Protein AF-A0A7Z6QC45-F1 (afdb_monomer_lite)

Structure (mmCIF, N/CA/C/O backbone):
data_AF-A0A7Z6QC45-F1
#
_entry.id   AF-A0A7Z6QC45-F1
#
loop_
_atom_site.group_PDB
_atom_site.id
_atom_site.type_symbol
_atom_site.label_atom_id
_atom_site.label_alt_id
_atom_site.label_comp_id
_atom_site.label_asym_id
_atom_site.label_entity_id
_atom_site.label_seq_id
_atom_site.pdbx_PDB_ins_code
_atom_site.Cartn_x
_atom_site.Cartn_y
_atom_site.Cartn_z
_atom_site.occupancy
_atom_site.B_iso_or_equiv
_atom_site.auth_seq_id
_atom_site.auth_comp_id
_atom_site.auth_asym_id
_atom_site.auth_atom_id
_atom_site.pdbx_PDB_model_num
ATOM 1 N N . MET A 1 1 ? 20.183 -22.909 -37.593 1.00 45.53 1 MET A N 1
ATOM 2 C CA . MET A 1 1 ? 20.702 -22.331 -36.330 1.00 45.53 1 MET A CA 1
ATOM 3 C C . MET A 1 1 ? 21.749 -21.295 -36.686 1.00 45.53 1 MET A C 1
ATOM 5 O O . MET A 1 1 ? 22.924 -21.601 -36.850 1.00 45.53 1 MET A O 1
ATOM 9 N N . ASN A 1 2 ? 21.282 -20.073 -36.891 1.00 59.00 2 ASN A N 1
ATOM 10 C CA . ASN A 1 2 ? 22.046 -18.980 -37.464 1.00 59.00 2 ASN A CA 1
ATOM 11 C C . ASN A 1 2 ? 22.395 -18.127 -36.252 1.00 59.00 2 ASN A C 1
ATOM 13 O O . ASN A 1 2 ? 21.578 -17.338 -35.789 1.00 59.00 2 ASN A O 1
ATOM 17 N N . LYS A 1 3 ? 23.553 -18.404 -35.655 1.00 65.38 3 LYS A N 1
ATOM 18 C CA . LYS A 1 3 ? 24.107 -17.594 -34.565 1.00 65.38 3 LYS A CA 1
ATOM 19 C C . LYS A 1 3 ? 24.142 -16.158 -35.096 1.00 65.38 3 LYS A C 1
ATOM 21 O O . LYS A 1 3 ? 24.825 -15.960 -36.104 1.00 65.38 3 LYS A O 1
ATOM 26 N N . PRO A 1 4 ? 23.393 -15.196 -34.522 1.00 60.69 4 PRO A N 1
ATOM 27 C CA . PRO A 1 4 ? 23.520 -13.814 -34.950 1.00 60.69 4 PRO A CA 1
ATOM 28 C C . PRO A 1 4 ? 24.997 -13.463 -34.795 1.00 60.69 4 PRO A C 1
ATOM 30 O O . PRO A 1 4 ? 25.554 -13.595 -33.704 1.00 60.69 4 PRO A O 1
ATOM 33 N N . SER A 1 5 ? 25.663 -13.168 -35.915 1.00 71.38 5 SER A N 1
ATOM 34 C CA . SER A 1 5 ? 27.093 -12.878 -35.917 1.00 71.38 5 SER A CA 1
ATOM 35 C C . SER A 1 5 ? 27.334 -11.792 -34.881 1.00 71.38 5 SER A C 1
ATOM 37 O O . SER A 1 5 ? 26.666 -10.765 -34.927 1.00 71.38 5 SER A O 1
ATOM 39 N N . SER A 1 6 ? 28.256 -12.024 -33.945 1.00 76.06 6 SER A N 1
ATOM 40 C CA . SER A 1 6 ? 28.598 -11.108 -32.841 1.00 76.06 6 SER A CA 1
ATOM 41 C C . SER A 1 6 ? 28.748 -9.641 -33.298 1.00 76.06 6 SER A C 1
ATOM 43 O O . SER A 1 6 ? 28.389 -8.704 -32.593 1.00 76.06 6 SER A O 1
ATOM 45 N N . LEU A 1 7 ? 29.156 -9.453 -34.556 1.00 75.38 7 LEU A N 1
ATOM 46 C CA . LEU A 1 7 ? 29.195 -8.183 -35.280 1.00 75.38 7 LEU A CA 1
ATOM 47 C C . LEU A 1 7 ? 27.849 -7.432 -35.372 1.00 75.38 7 LEU A C 1
ATOM 49 O O . LEU A 1 7 ? 27.836 -6.221 -35.182 1.00 75.38 7 LEU A O 1
ATOM 53 N N . ILE A 1 8 ? 26.722 -8.115 -35.613 1.00 79.88 8 ILE A N 1
ATOM 54 C CA . ILE A 1 8 ? 25.379 -7.503 -35.605 1.00 79.88 8 ILE A CA 1
ATOM 55 C C . ILE A 1 8 ? 25.067 -6.942 -34.217 1.00 79.88 8 ILE A C 1
ATOM 57 O O . ILE A 1 8 ? 24.561 -5.828 -34.111 1.00 79.88 8 ILE A O 1
ATOM 61 N N . TRP A 1 9 ? 25.396 -7.685 -33.158 1.00 79.44 9 TRP A N 1
ATOM 62 C CA . TRP A 1 9 ? 25.169 -7.236 -31.786 1.00 79.44 9 TRP A CA 1
ATOM 63 C C . TRP A 1 9 ? 26.056 -6.028 -31.458 1.00 79.44 9 TRP A C 1
ATOM 65 O O . TRP A 1 9 ? 25.586 -5.046 -30.888 1.00 79.44 9 TRP A O 1
ATOM 75 N N . MET A 1 10 ? 27.317 -6.055 -31.896 1.00 78.75 10 MET A N 1
ATOM 76 C CA . MET A 1 10 ? 28.258 -4.954 -31.704 1.00 78.75 10 MET A CA 1
ATOM 77 C C . MET A 1 10 ? 27.806 -3.675 -32.425 1.00 78.75 10 MET A C 1
ATOM 79 O O . MET A 1 10 ? 27.854 -2.603 -31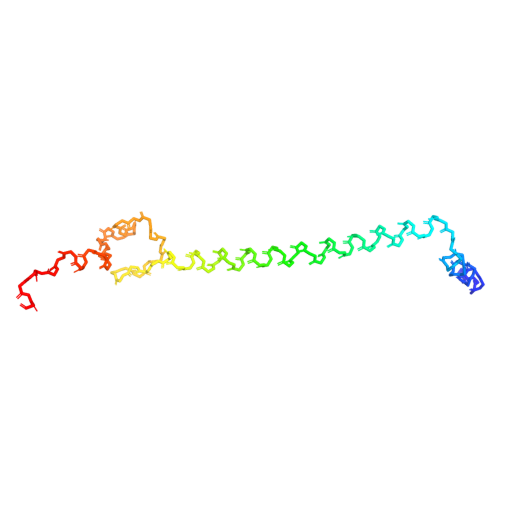.831 1.00 78.75 10 MET A O 1
ATOM 83 N N . VAL A 1 11 ? 27.304 -3.783 -33.661 1.00 78.62 11 VAL A N 1
ATOM 84 C CA . VAL A 1 11 ? 26.728 -2.651 -34.410 1.00 78.62 11 VAL A CA 1
ATOM 85 C C . VAL A 1 11 ? 25.456 -2.132 -33.742 1.00 78.62 11 VAL A 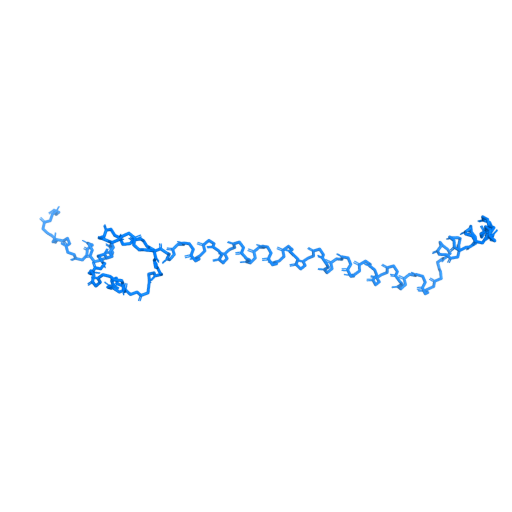C 1
ATOM 87 O O . VAL A 1 11 ? 25.283 -0.924 -33.651 1.00 78.62 11 VAL A O 1
ATOM 90 N N . PHE A 1 12 ? 24.596 -3.008 -33.220 1.00 75.19 12 PHE A N 1
ATOM 91 C CA . PHE A 1 12 ? 23.393 -2.602 -32.485 1.00 75.19 12 PHE A CA 1
ATOM 92 C C . PHE A 1 12 ? 23.721 -1.840 -31.199 1.00 75.19 12 PHE A C 1
ATOM 94 O O . PHE A 1 12 ? 23.138 -0.791 -30.942 1.00 75.19 12 PHE A O 1
ATOM 101 N N . ILE A 1 13 ? 24.678 -2.339 -30.410 1.00 75.75 13 ILE A N 1
ATOM 102 C CA . ILE A 1 13 ? 25.1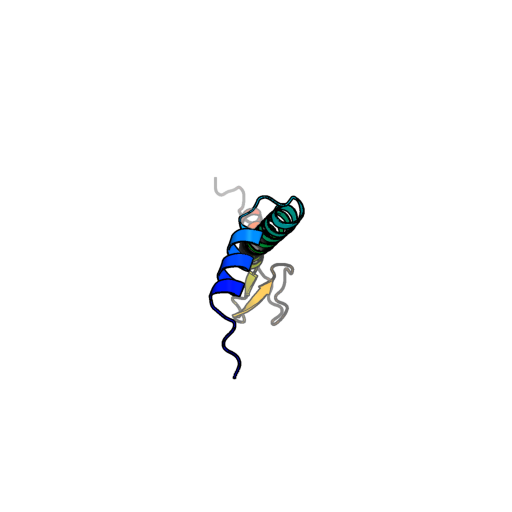66 -1.665 -29.200 1.00 75.75 13 ILE A CA 1
ATOM 103 C C . ILE A 1 13 ? 25.802 -0.323 -29.568 1.00 75.75 13 ILE A C 1
ATOM 105 O O . ILE A 1 13 ? 25.505 0.681 -28.930 1.00 75.75 13 ILE A O 1
ATOM 109 N N . LEU A 1 14 ? 26.631 -0.285 -30.616 1.00 75.06 14 LEU A N 1
ATOM 110 C CA . LEU A 1 14 ? 27.279 0.938 -31.088 1.00 75.06 14 LEU A CA 1
ATOM 111 C C . LEU A 1 14 ? 26.257 1.967 -31.592 1.00 75.06 14 LEU A C 1
ATOM 113 O O . LEU A 1 14 ? 26.427 3.150 -31.334 1.00 75.06 14 LEU A O 1
ATOM 117 N N . LEU A 1 15 ? 25.187 1.532 -32.261 1.00 69.75 15 LEU A N 1
ATOM 118 C CA . LEU A 1 15 ? 24.103 2.385 -32.761 1.00 69.75 15 LEU A CA 1
ATOM 119 C C . LEU A 1 15 ? 23.175 2.880 -31.635 1.00 69.75 15 LEU A C 1
ATOM 121 O O . LEU A 1 15 ? 22.640 3.980 -31.737 1.00 69.75 15 LEU A O 1
ATOM 125 N N . ILE A 1 16 ? 23.039 2.106 -30.550 1.00 66.38 16 ILE A N 1
ATOM 126 C CA . ILE A 1 16 ? 22.405 2.517 -29.284 1.00 66.38 16 ILE A CA 1
ATOM 127 C C . ILE A 1 16 ? 23.266 3.536 -28.518 1.00 66.38 16 ILE A C 1
ATOM 129 O O . ILE A 1 16 ? 22.724 4.442 -27.889 1.00 66.38 16 ILE A O 1
ATOM 133 N N . ILE A 1 17 ? 24.595 3.393 -28.559 1.00 64.94 17 ILE A N 1
ATOM 134 C CA . ILE A 1 17 ? 25.564 4.292 -27.908 1.00 64.94 17 ILE A CA 1
ATOM 135 C C . ILE A 1 17 ? 25.824 5.566 -28.715 1.00 64.94 17 ILE A C 1
ATOM 137 O O . ILE A 1 17 ? 26.144 6.605 -28.135 1.00 64.94 17 ILE A O 1
ATOM 141 N N . LEU A 1 18 ? 25.671 5.518 -30.040 1.00 63.88 18 LEU A N 1
ATOM 142 C CA . LEU A 1 18 ? 25.714 6.706 -30.879 1.00 63.88 18 LEU A CA 1
ATOM 143 C C . LEU A 1 18 ? 24.527 7.594 -30.479 1.00 63.88 18 LEU A C 1
ATOM 145 O O . LEU A 1 18 ? 23.397 7.100 -30.475 1.00 63.88 18 LEU A O 1
ATOM 149 N N . PRO A 1 19 ? 24.742 8.881 -30.138 1.00 59.00 19 PRO A N 1
ATOM 150 C CA . PRO A 1 19 ? 23.711 9.757 -29.596 1.00 59.00 19 PRO A CA 1
ATOM 151 C C . PRO A 1 19 ? 22.778 10.198 -30.725 1.00 59.00 19 PRO A C 1
ATOM 153 O O . PRO A 1 19 ? 22.743 11.354 -31.139 1.00 59.00 19 PRO A O 1
ATOM 156 N N . THR A 1 20 ? 22.033 9.244 -31.266 1.00 69.25 20 THR A N 1
ATOM 157 C CA . THR A 1 20 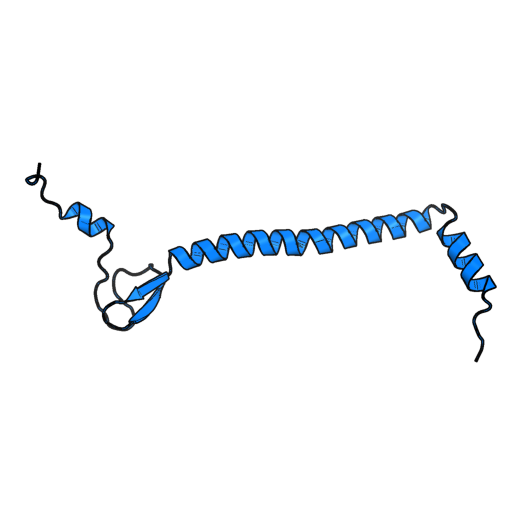? 20.926 9.502 -32.161 1.00 69.25 20 THR A CA 1
ATOM 158 C C . THR A 1 20 ? 19.786 10.059 -31.305 1.00 69.25 20 THR A C 1
ATOM 160 O O . THR A 1 20 ? 19.499 9.532 -30.224 1.00 69.25 20 THR A O 1
ATOM 163 N N . PRO A 1 21 ? 19.119 11.139 -31.737 1.00 62.97 21 PRO A N 1
ATOM 164 C CA . PRO A 1 21 ? 18.059 11.779 -30.956 1.00 62.97 21 PRO A CA 1
ATOM 165 C C . PRO A 1 21 ? 16.921 10.804 -30.606 1.00 62.97 21 PRO A C 1
ATOM 167 O O . PRO A 1 21 ? 16.318 10.921 -29.545 1.00 62.97 21 PRO A O 1
ATOM 170 N N . ALA A 1 22 ? 16.690 9.787 -31.443 1.00 62.31 22 ALA A N 1
ATOM 171 C CA . ALA A 1 22 ? 15.721 8.724 -31.188 1.00 62.31 22 ALA A CA 1
ATOM 172 C C . ALA A 1 22 ? 16.123 7.786 -30.030 1.00 62.31 22 ALA A C 1
ATOM 174 O O . ALA A 1 22 ? 15.266 7.403 -29.235 1.00 62.31 22 ALA A O 1
ATOM 175 N N . GLY A 1 23 ? 17.411 7.449 -29.880 1.00 66.12 23 GLY A N 1
ATOM 176 C CA . GLY A 1 23 ? 17.893 6.602 -28.781 1.00 66.12 23 GLY A CA 1
ATOM 177 C C . GLY A 1 23 ? 17.718 7.265 -27.413 1.00 66.12 23 GLY A C 1
ATOM 178 O O . GLY A 1 23 ? 17.294 6.626 -26.451 1.00 66.12 23 GLY A O 1
ATOM 179 N N . LYS A 1 24 ? 17.943 8.582 -27.345 1.00 74.12 24 LYS A N 1
ATOM 180 C CA . LYS A 1 24 ? 17.755 9.368 -26.119 1.00 74.12 24 LYS A CA 1
ATOM 181 C C . LYS A 1 24 ? 16.290 9.434 -25.679 1.00 74.12 24 LYS A C 1
ATOM 183 O O . LYS A 1 24 ? 16.032 9.358 -24.485 1.00 74.12 24 LYS A O 1
ATOM 188 N N . PHE A 1 25 ? 15.346 9.480 -26.621 1.00 75.50 25 PHE A N 1
ATOM 189 C CA . PHE A 1 25 ? 13.909 9.418 -26.323 1.00 75.50 25 PHE A CA 1
ATOM 190 C C . PHE A 1 25 ? 13.493 8.108 -25.643 1.00 75.50 25 PHE A C 1
ATOM 192 O O . PHE A 1 25 ? 12.700 8.123 -24.706 1.00 75.50 25 PHE A O 1
ATOM 199 N N . ILE A 1 26 ? 14.039 6.975 -26.090 1.00 76.50 26 ILE A N 1
ATOM 200 C CA . ILE A 1 26 ? 13.725 5.659 -25.514 1.00 76.50 26 ILE A CA 1
ATOM 201 C C . ILE A 1 26 ? 14.276 5.560 -24.088 1.00 76.50 26 ILE A C 1
ATOM 203 O O . ILE A 1 26 ? 13.599 5.046 -23.200 1.00 76.50 26 ILE A O 1
ATOM 207 N N . ILE A 1 27 ? 15.482 6.088 -23.858 1.00 76.56 27 ILE A N 1
ATOM 208 C CA . ILE A 1 27 ? 16.119 6.115 -22.535 1.00 76.56 27 ILE A CA 1
ATOM 209 C C . ILE A 1 27 ? 15.356 7.042 -21.578 1.00 76.56 27 ILE A C 1
ATOM 211 O O . ILE A 1 27 ? 15.156 6.680 -20.421 1.00 76.56 27 ILE A O 1
ATOM 215 N N . ASP A 1 28 ? 14.890 8.198 -22.054 1.00 79.94 28 ASP A N 1
ATOM 216 C CA . ASP A 1 28 ? 14.111 9.154 -21.257 1.00 79.94 28 ASP A CA 1
ATOM 217 C C . ASP A 1 28 ? 12.738 8.582 -20.867 1.00 79.94 28 ASP A C 1
ATOM 219 O O . ASP A 1 28 ? 12.349 8.610 -19.699 1.00 79.94 28 ASP A O 1
ATOM 223 N N . LEU A 1 29 ? 12.054 7.933 -21.817 1.00 85.62 29 LEU A N 1
ATOM 224 C CA . LEU A 1 29 ? 10.783 7.257 -21.566 1.00 85.62 29 LEU A CA 1
ATOM 225 C C . LEU A 1 29 ? 10.949 6.078 -20.595 1.00 85.62 29 LEU A C 1
ATOM 227 O O . LEU A 1 29 ? 10.166 5.938 -19.656 1.00 85.62 29 LEU A O 1
ATOM 231 N N . ALA A 1 30 ? 11.981 5.250 -20.780 1.00 88.19 30 ALA A N 1
ATOM 232 C CA . ALA A 1 30 ? 12.289 4.146 -19.873 1.00 88.19 30 ALA A CA 1
ATOM 233 C C . ALA A 1 30 ? 12.630 4.650 -18.461 1.00 88.19 30 ALA A C 1
ATOM 235 O O . ALA A 1 30 ? 12.153 4.081 -17.479 1.00 88.19 30 ALA A O 1
ATOM 236 N N . GLY A 1 31 ? 13.395 5.740 -18.356 1.00 86.38 31 GLY A N 1
ATOM 237 C CA . GLY A 1 31 ? 13.711 6.398 -17.090 1.00 86.38 31 GLY A CA 1
ATOM 238 C C . GLY A 1 31 ? 12.465 6.940 -16.388 1.00 86.38 31 GLY A C 1
ATOM 239 O O . GLY A 1 31 ? 12.265 6.675 -15.203 1.00 86.38 31 GLY A O 1
ATOM 240 N N . GLY A 1 32 ? 11.586 7.627 -17.122 1.00 90.25 32 GLY A N 1
ATOM 241 C CA . GLY A 1 32 ? 10.318 8.136 -16.599 1.00 90.25 32 GLY A CA 1
ATOM 242 C C . GLY A 1 32 ? 9.398 7.021 -16.096 1.00 90.25 32 GLY A C 1
ATOM 243 O O . GLY A 1 32 ? 8.868 7.105 -14.989 1.00 90.25 32 GLY A O 1
ATOM 244 N N . ILE A 1 33 ? 9.261 5.935 -16.860 1.00 94.06 33 ILE A N 1
ATOM 245 C CA . ILE A 1 33 ? 8.454 4.769 -16.469 1.00 94.06 33 ILE A CA 1
ATOM 246 C C . ILE A 1 33 ? 9.026 4.101 -15.217 1.00 94.06 33 ILE A C 1
ATOM 248 O O . ILE A 1 33 ? 8.274 3.793 -14.292 1.00 94.06 33 ILE A O 1
ATOM 252 N N . PHE A 1 34 ? 10.346 3.912 -15.145 1.00 93.62 34 PHE A N 1
ATOM 253 C CA . PHE A 1 34 ? 10.997 3.314 -13.979 1.00 93.62 34 PHE A CA 1
ATOM 254 C C . PHE A 1 34 ? 10.793 4.161 -12.715 1.00 93.62 34 PHE A C 1
ATOM 256 O O . PHE A 1 34 ? 10.537 3.633 -11.629 1.00 93.62 34 PHE A O 1
ATOM 263 N N . LEU A 1 35 ? 10.835 5.487 -12.868 1.00 93.38 35 LEU A N 1
ATOM 264 C CA . LEU A 1 35 ? 10.578 6.433 -11.790 1.00 93.38 35 LEU A CA 1
ATOM 265 C C . LEU A 1 35 ? 9.131 6.319 -11.300 1.00 93.38 35 LEU A C 1
ATOM 267 O O . LEU A 1 35 ? 8.906 6.193 -10.098 1.00 93.38 35 LEU A O 1
ATOM 271 N N . ILE A 1 36 ? 8.153 6.285 -12.208 1.00 95.06 36 ILE A N 1
ATOM 272 C CA . ILE A 1 36 ? 6.734 6.122 -11.861 1.00 95.06 36 ILE A CA 1
ATOM 273 C C . ILE A 1 36 ? 6.498 4.785 -11.147 1.00 95.06 36 ILE A C 1
ATOM 275 O O . ILE A 1 36 ? 5.883 4.765 -10.082 1.00 95.06 36 ILE A O 1
ATOM 279 N N . ILE A 1 37 ? 7.034 3.681 -11.677 1.00 95.75 37 ILE A N 1
ATOM 280 C CA . ILE A 1 37 ? 6.924 2.343 -11.069 1.00 95.75 37 ILE A CA 1
ATOM 281 C C . ILE A 1 37 ? 7.534 2.305 -9.666 1.00 95.75 37 ILE A C 1
ATOM 283 O O . ILE A 1 37 ? 7.065 1.542 -8.833 1.00 95.75 37 ILE A O 1
ATOM 287 N N . THR A 1 38 ? 8.547 3.125 -9.386 1.00 94.00 38 THR A N 1
ATOM 288 C CA . THR A 1 38 ? 9.173 3.210 -8.058 1.00 94.00 38 THR A CA 1
ATOM 289 C C . THR A 1 38 ? 8.394 4.125 -7.108 1.00 94.00 38 THR A C 1
ATOM 291 O O . THR A 1 38 ? 8.198 3.800 -5.938 1.00 94.00 38 THR A O 1
ATOM 294 N N . ILE A 1 39 ? 7.910 5.268 -7.599 1.00 95.94 39 ILE A N 1
ATOM 295 C CA . ILE A 1 39 ? 7.179 6.263 -6.802 1.00 95.94 39 ILE A CA 1
ATOM 296 C C . ILE A 1 39 ? 5.783 5.762 -6.419 1.00 95.94 39 ILE A C 1
ATOM 298 O O . ILE A 1 39 ? 5.369 5.952 -5.278 1.00 95.94 39 ILE A O 1
ATOM 302 N N . ILE A 1 40 ? 5.060 5.104 -7.331 1.00 96.69 40 ILE A N 1
ATOM 303 C CA . ILE A 1 40 ? 3.710 4.574 -7.075 1.00 96.69 40 ILE A CA 1
ATOM 304 C C . ILE A 1 40 ? 3.658 3.700 -5.809 1.00 96.69 40 ILE A C 1
ATOM 306 O O . ILE A 1 40 ? 2.890 4.034 -4.905 1.00 96.69 40 ILE A O 1
ATOM 310 N N . PRO A 1 41 ? 4.440 2.611 -5.683 1.00 93.75 41 PRO A N 1
ATOM 311 C CA . PRO A 1 41 ? 4.396 1.753 -4.507 1.00 93.75 41 PRO A CA 1
ATOM 312 C C . PRO A 1 41 ? 4.910 2.468 -3.259 1.00 93.75 41 PRO A C 1
ATOM 314 O O . PRO A 1 41 ? 4.425 2.178 -2.170 1.00 93.75 41 PRO A O 1
ATOM 317 N N . LEU A 1 42 ? 5.834 3.426 -3.390 1.00 95.06 42 LEU A N 1
ATOM 318 C CA . LEU A 1 42 ? 6.303 4.221 -2.257 1.00 95.06 42 LEU A CA 1
ATOM 319 C C . LEU A 1 42 ? 5.170 5.081 -1.674 1.00 95.06 42 LEU A C 1
ATOM 321 O O . LEU A 1 42 ? 4.962 5.102 -0.460 1.00 95.06 42 LEU A O 1
ATOM 325 N N . ILE A 1 43 ? 4.391 5.735 -2.539 1.00 96.19 43 ILE A N 1
ATOM 326 C CA . ILE A 1 43 ? 3.234 6.540 -2.134 1.00 96.19 43 ILE A CA 1
ATOM 327 C C . ILE A 1 43 ? 2.103 5.646 -1.614 1.00 96.19 43 ILE A C 1
ATOM 329 O O . ILE A 1 43 ? 1.568 5.911 -0.537 1.00 96.19 43 ILE A O 1
ATOM 333 N N . LEU A 1 44 ? 1.761 4.566 -2.322 1.00 95.94 44 LEU A N 1
ATOM 334 C CA . LEU A 1 44 ? 0.732 3.616 -1.884 1.00 95.94 44 LEU A CA 1
ATOM 335 C C . LEU A 1 44 ? 1.091 2.965 -0.546 1.00 95.94 44 LEU A C 1
ATOM 337 O O . LEU A 1 44 ? 0.232 2.849 0.324 1.00 95.94 44 LEU A O 1
ATOM 341 N N . GLY A 1 45 ? 2.355 2.588 -0.355 1.00 94.50 45 GLY A N 1
ATOM 342 C CA . GLY A 1 45 ? 2.861 2.052 0.903 1.00 94.50 45 GLY A CA 1
ATOM 343 C C . GLY A 1 45 ? 2.752 3.069 2.037 1.00 94.50 45 GLY A C 1
ATOM 344 O O . GLY A 1 45 ? 2.235 2.741 3.103 1.00 94.50 45 GLY A O 1
ATOM 345 N N . GLY A 1 46 ? 3.158 4.320 1.798 1.00 94.12 46 GLY A N 1
ATOM 346 C CA . GLY A 1 46 ? 3.057 5.396 2.786 1.00 94.12 46 GLY A CA 1
ATOM 347 C C . GLY A 1 46 ? 1.613 5.689 3.207 1.00 94.12 46 GLY A C 1
ATOM 348 O O . GLY A 1 46 ? 1.296 5.689 4.400 1.00 94.12 46 GLY A O 1
ATOM 349 N N . ILE A 1 47 ? 0.715 5.884 2.238 1.00 95.12 47 ILE A N 1
ATOM 350 C CA . ILE A 1 47 ? -0.707 6.162 2.498 1.00 95.12 47 ILE A CA 1
ATOM 351 C C . ILE A 1 47 ? -1.386 4.944 3.131 1.00 95.12 47 ILE A C 1
ATOM 353 O O . ILE A 1 47 ? -2.147 5.095 4.091 1.00 95.12 47 ILE A O 1
ATOM 357 N N . GLY A 1 48 ? -1.095 3.741 2.636 1.00 94.44 48 GLY A N 1
ATOM 358 C CA . GLY A 1 48 ? -1.624 2.488 3.168 1.00 94.44 48 GLY A CA 1
ATOM 359 C C . GLY A 1 48 ? -1.246 2.295 4.634 1.00 94.44 48 GLY A C 1
ATOM 360 O O . GLY A 1 48 ? -2.118 2.053 5.467 1.00 94.44 48 GLY A O 1
ATOM 361 N N . TRP A 1 49 ? 0.027 2.506 4.977 1.00 93.00 49 TRP A N 1
ATOM 362 C CA . TRP A 1 49 ? 0.519 2.413 6.352 1.00 93.00 49 TRP A CA 1
ATOM 363 C C . TRP A 1 49 ? -0.157 3.419 7.288 1.00 93.00 49 TRP A C 1
ATOM 365 O O . TRP A 1 49 ? -0.618 3.064 8.378 1.00 93.00 49 TRP A O 1
ATOM 375 N N . PHE A 1 50 ? -0.258 4.677 6.855 1.00 91.25 50 PHE A N 1
ATOM 376 C CA . PHE A 1 50 ? -0.882 5.729 7.654 1.00 91.25 50 PHE A CA 1
ATOM 377 C C . PHE A 1 50 ? -2.379 5.467 7.877 1.00 91.25 50 PHE A C 1
ATOM 379 O O . PHE A 1 50 ? -2.889 5.611 8.991 1.00 91.25 50 PHE A O 1
ATOM 386 N N . THR A 1 51 ? -3.074 5.014 6.833 1.00 90.00 51 THR A N 1
ATOM 387 C CA . THR A 1 51 ? -4.494 4.644 6.893 1.00 90.00 51 THR A CA 1
ATOM 388 C C . THR A 1 51 ? -4.717 3.442 7.808 1.00 90.00 51 THR A C 1
ATOM 390 O O . THR A 1 51 ? -5.627 3.463 8.637 1.00 90.00 51 THR A O 1
ATOM 393 N N . TRP A 1 52 ? -3.851 2.428 7.739 1.00 89.00 52 TRP A N 1
ATOM 394 C CA . TRP A 1 52 ? -3.939 1.232 8.579 1.00 89.00 52 TRP A CA 1
ATOM 395 C C . TRP A 1 52 ? -3.810 1.555 10.069 1.00 89.00 52 TRP A C 1
ATOM 397 O O . TRP A 1 52 ? -4.648 1.142 10.872 1.00 89.00 52 TRP A O 1
ATOM 407 N N . LYS A 1 53 ? -2.818 2.378 10.439 1.00 88.50 53 LYS A N 1
ATOM 408 C CA . LYS A 1 53 ? -2.658 2.902 11.807 1.00 88.50 53 LYS A CA 1
ATOM 409 C C . LYS A 1 53 ? -3.935 3.587 12.302 1.00 88.50 53 LYS A C 1
ATOM 411 O O . LYS A 1 53 ? -4.360 3.348 13.429 1.00 88.50 53 LYS A O 1
ATOM 416 N N . ARG A 1 54 ? -4.561 4.419 11.462 1.00 85.38 54 ARG A N 1
ATOM 417 C CA . ARG A 1 54 ? -5.797 5.141 11.808 1.00 85.38 54 ARG A CA 1
ATOM 418 C C . ARG A 1 54 ? -6.994 4.212 12.005 1.00 85.38 54 ARG A C 1
ATOM 420 O O . ARG A 1 54 ? -7.790 4.465 12.907 1.00 85.38 54 ARG A O 1
ATOM 427 N N . ILE A 1 55 ? -7.125 3.165 11.190 1.00 84.88 55 ILE A N 1
ATOM 428 C CA . ILE A 1 55 ? -8.188 2.162 11.334 1.00 84.88 55 ILE A CA 1
ATOM 429 C C . ILE A 1 55 ? -8.006 1.407 12.647 1.00 84.88 55 ILE A C 1
ATOM 431 O O . ILE A 1 55 ? -8.956 1.329 13.421 1.00 84.88 55 ILE A O 1
ATOM 435 N N . GLN A 1 56 ? -6.785 0.943 12.940 1.00 82.44 56 GLN A N 1
ATOM 436 C CA . GLN A 1 56 ? -6.472 0.218 14.175 1.00 82.44 56 GLN A CA 1
ATOM 437 C C . GLN A 1 56 ? -6.827 1.011 15.439 1.00 82.44 56 GLN A C 1
ATOM 439 O O . GLN A 1 56 ? -7.378 0.440 16.374 1.00 82.44 56 GLN A O 1
ATOM 444 N N . SER A 1 57 ? -6.611 2.330 15.459 1.00 80.44 57 SER A N 1
ATOM 445 C CA . SER A 1 57 ? -6.994 3.176 16.603 1.00 80.44 57 SER A CA 1
ATOM 446 C C . SER A 1 57 ? -8.503 3.251 16.864 1.00 80.44 57 SER A C 1
ATOM 448 O O . SER A 1 57 ? -8.910 3.661 17.947 1.00 80.44 57 SER A O 1
ATOM 450 N N . LYS A 1 58 ? -9.344 2.913 15.881 1.00 81.44 58 LYS A N 1
ATOM 451 C CA . LYS A 1 58 ? -10.809 2.948 16.005 1.00 81.44 58 LYS A CA 1
ATOM 452 C C . LYS A 1 58 ? -11.420 1.576 16.276 1.00 81.44 58 LYS A C 1
ATOM 454 O O . LYS A 1 58 ? -12.631 1.507 16.471 1.00 81.44 58 LYS A O 1
ATOM 459 N N . VAL A 1 59 ? -10.631 0.504 16.270 1.00 85.88 59 VAL A N 1
ATOM 460 C CA . VAL A 1 59 ? -11.132 -0.844 16.550 1.00 85.88 59 VAL A CA 1
ATOM 461 C C . VAL A 1 59 ? -11.170 -1.049 18.059 1.00 85.88 59 VAL A C 1
ATOM 463 O O . VAL A 1 59 ? -10.213 -0.726 18.758 1.00 85.88 59 VAL A O 1
ATOM 466 N N . GLN A 1 60 ? -12.287 -1.557 18.563 1.00 83.44 60 GLN A N 1
ATOM 467 C CA . GLN A 1 60 ? -12.483 -1.858 19.974 1.00 83.44 60 GLN A CA 1
ATOM 468 C C . GLN A 1 60 ? -12.991 -3.283 20.139 1.00 83.44 60 GLN A C 1
ATOM 470 O O . GLN A 1 60 ? -13.699 -3.815 19.282 1.00 83.44 60 GLN A O 1
ATOM 475 N N . THR A 1 61 ? -12.612 -3.897 21.251 1.00 85.25 61 THR A N 1
ATOM 476 C CA . THR A 1 61 ? -13.042 -5.233 21.653 1.00 85.25 61 THR A CA 1
ATOM 477 C C . THR A 1 61 ? -14.078 -5.110 22.764 1.00 85.25 61 THR A C 1
ATOM 479 O O . THR A 1 61 ? -13.866 -4.382 23.731 1.00 85.25 61 THR A O 1
ATOM 482 N N . CYS A 1 62 ? -15.210 -5.800 22.635 1.00 85.50 62 CYS A N 1
ATOM 483 C CA . CYS A 1 62 ? -16.210 -5.870 23.696 1.00 85.50 62 CYS A CA 1
ATOM 484 C C . CYS A 1 62 ? -15.689 -6.734 24.851 1.00 85.50 62 CYS A C 1
ATOM 486 O O . CYS A 1 62 ? -15.378 -7.901 24.630 1.00 85.50 62 CYS A O 1
ATOM 488 N N . GLU A 1 63 ? -15.691 -6.219 26.080 1.00 83.88 63 GLU A N 1
ATOM 489 C CA . GLU A 1 63 ? -15.303 -6.994 27.273 1.00 83.88 63 GLU A CA 1
ATOM 490 C C . GLU A 1 63 ? -16.337 -8.070 27.654 1.00 83.88 63 GLU A C 1
ATOM 492 O O . GLU A 1 63 ? -15.995 -9.067 28.279 1.00 83.88 63 GLU A O 1
ATOM 497 N N . ALA A 1 64 ? -17.603 -7.904 27.252 1.00 84.19 64 ALA A N 1
ATOM 498 C CA . ALA A 1 64 ? -18.674 -8.832 27.616 1.00 84.19 64 ALA A CA 1
ATOM 499 C C . ALA A 1 64 ? -18.776 -10.061 26.694 1.00 84.19 64 ALA A C 1
ATOM 501 O O . ALA A 1 64 ? -19.145 -11.137 27.152 1.00 84.19 64 ALA A O 1
ATOM 502 N N . CYS A 1 65 ? -18.481 -9.916 25.396 1.00 87.19 65 CYS A N 1
ATOM 503 C CA . CYS A 1 65 ? -18.600 -11.010 24.416 1.00 87.19 65 CYS A CA 1
ATOM 504 C C . CYS A 1 65 ? -17.333 -11.276 23.589 1.00 87.19 65 CYS A C 1
ATOM 506 O O . CYS A 1 65 ? -17.322 -12.201 22.781 1.00 87.19 65 CYS A O 1
ATOM 508 N N . GLY A 1 66 ? -16.282 -10.464 23.733 1.00 86.25 66 GLY A N 1
ATOM 509 C CA . GLY A 1 66 ? -15.024 -10.619 22.996 1.00 86.25 66 GLY A CA 1
ATOM 510 C C . GLY A 1 66 ? -15.078 -10.229 21.514 1.00 86.25 66 GLY A C 1
ATOM 511 O O . GLY A 1 66 ? -14.084 -10.385 20.806 1.00 86.25 66 GLY A O 1
ATOM 512 N N . SER A 1 67 ? -16.206 -9.715 21.008 1.00 87.38 67 SER A N 1
ATOM 513 C CA . SER A 1 67 ? -16.302 -9.305 19.602 1.00 87.38 67 SER A CA 1
ATOM 514 C C . SER A 1 67 ? -15.473 -8.050 19.320 1.00 87.38 67 SER A C 1
ATOM 516 O O . SER A 1 67 ? -15.400 -7.133 20.138 1.00 87.38 67 SER A O 1
ATOM 518 N N . THR A 1 68 ? -14.843 -8.007 18.146 1.00 87.94 68 THR A N 1
ATOM 519 C CA . THR A 1 68 ? -14.044 -6.867 17.680 1.00 87.94 68 THR A CA 1
ATOM 520 C C . THR A 1 68 ? -14.845 -6.082 16.645 1.00 87.94 68 THR A C 1
ATOM 522 O O . THR A 1 68 ? -15.290 -6.654 15.652 1.00 87.94 68 THR A O 1
ATOM 525 N N . PHE A 1 69 ? -15.047 -4.784 16.862 1.00 85.50 69 PHE A N 1
ATOM 526 C CA . PHE A 1 69 ? -15.854 -3.926 15.989 1.00 85.50 69 PHE A CA 1
ATOM 527 C C . PHE A 1 69 ? -15.291 -2.500 15.940 1.00 85.50 69 PHE A C 1
ATOM 529 O O . PHE A 1 69 ? -14.453 -2.103 16.751 1.00 85.50 69 PHE A O 1
ATOM 536 N N . LEU A 1 70 ? -15.718 -1.713 14.951 1.00 85.44 70 LEU A N 1
ATOM 537 C CA . LEU A 1 70 ? -15.350 -0.298 14.871 1.00 85.44 70 LEU A CA 1
ATOM 538 C C . LEU A 1 70 ? -16.134 0.506 15.917 1.00 85.44 70 LEU A C 1
ATOM 540 O O . LEU A 1 70 ? -17.354 0.378 16.004 1.00 85.44 70 LEU A O 1
ATOM 544 N N . ASN A 1 71 ? -15.453 1.398 16.643 1.00 78.25 71 ASN A N 1
ATOM 545 C CA . ASN A 1 71 ? -16.022 2.376 17.581 1.00 78.25 71 ASN A CA 1
ATOM 546 C C . ASN A 1 71 ? -16.848 3.445 16.836 1.00 78.25 71 ASN A C 1
ATOM 548 O O . ASN A 1 71 ? -16.476 4.614 16.753 1.00 78.25 71 ASN A O 1
ATOM 552 N N . SER A 1 72 ? -17.948 3.024 16.216 1.00 74.94 72 SER A N 1
ATOM 553 C CA . SER A 1 72 ? -18.999 3.887 15.665 1.00 74.94 72 SER A CA 1
ATOM 554 C C . SER A 1 72 ? -20.290 3.817 16.478 1.00 74.94 72 SER A C 1
ATOM 556 O O . SER A 1 72 ? -21.154 4.666 16.295 1.00 74.94 72 SER A O 1
ATOM 558 N N . GLN A 1 73 ? -20.438 2.840 17.378 1.00 75.69 73 GLN A N 1
ATOM 559 C CA . GLN A 1 73 ? -21.688 2.577 18.096 1.00 75.69 73 GLN A CA 1
ATOM 560 C C . GLN A 1 73 ? -21.459 2.593 19.615 1.00 75.69 73 GLN A C 1
ATOM 562 O O . GLN A 1 73 ? -20.418 2.154 20.093 1.00 75.69 73 GLN A O 1
ATOM 567 N N . MET A 1 74 ? -22.431 3.123 20.367 1.00 78.88 74 MET A N 1
ATOM 568 C CA . MET A 1 74 ? -22.422 3.178 21.845 1.00 78.88 74 MET A CA 1
ATOM 569 C C . MET A 1 74 ? -22.836 1.840 22.489 1.00 78.88 74 MET A C 1
ATOM 571 O O . MET A 1 74 ? -22.778 1.683 23.704 1.00 78.88 74 MET A O 1
ATOM 575 N N . ILE A 1 75 ? -23.283 0.881 21.676 1.00 84.31 75 ILE A N 1
ATOM 576 C CA . ILE A 1 75 ? -23.842 -0.405 22.094 1.00 84.31 75 ILE A CA 1
ATOM 577 C C . ILE A 1 75 ? -23.188 -1.484 21.231 1.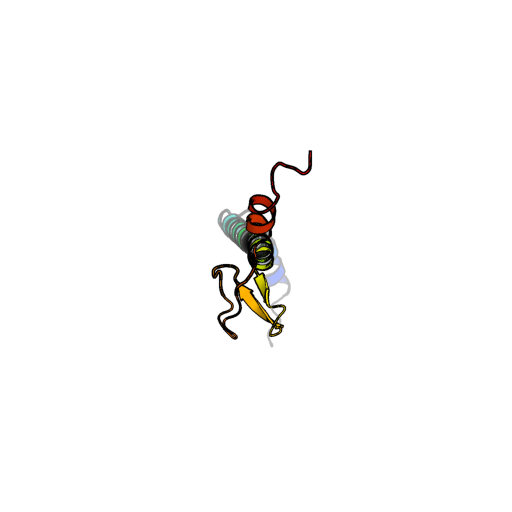00 84.31 75 ILE A C 1
ATOM 579 O O . ILE A 1 75 ? -23.037 -1.292 20.022 1.00 84.31 75 ILE A O 1
ATOM 583 N N . CYS A 1 76 ? -22.786 -2.604 21.832 1.00 86.62 76 CYS A N 1
ATOM 584 C CA . CYS A 1 76 ? -22.183 -3.709 21.096 1.00 86.62 76 CYS A CA 1
ATOM 585 C C . CYS A 1 76 ? -23.201 -4.320 20.109 1.00 86.62 76 CYS A C 1
ATOM 587 O O . CYS A 1 76 ? -24.254 -4.781 20.554 1.00 86.62 76 CYS A O 1
ATOM 589 N N . PRO A 1 77 ? -22.895 -4.402 18.799 1.00 85.75 77 PRO A N 1
ATOM 590 C CA . PRO A 1 77 ? -23.832 -4.934 17.807 1.00 85.75 77 PRO A CA 1
ATOM 591 C C . PRO A 1 77 ? -24.059 -6.452 17.904 1.00 85.75 77 PRO A C 1
ATOM 593 O O . PRO A 1 77 ? -24.969 -6.967 17.263 1.00 85.75 77 PRO A O 1
ATOM 596 N N . ILE A 1 78 ? -23.243 -7.171 18.685 1.00 88.19 78 ILE A N 1
ATOM 597 C CA . ILE A 1 78 ? -23.321 -8.632 18.825 1.00 88.19 78 ILE A CA 1
ATOM 598 C C . ILE A 1 78 ? -24.153 -9.015 20.055 1.00 88.19 78 ILE A C 1
ATOM 600 O O . ILE A 1 78 ? -25.040 -9.856 19.957 1.00 88.19 78 ILE A O 1
ATOM 604 N N . CYS A 1 79 ? -23.863 -8.418 21.216 1.00 87.88 79 CYS A N 1
ATOM 605 C CA . CYS A 1 79 ? -24.480 -8.798 22.494 1.00 87.88 79 CYS A CA 1
ATOM 606 C C . CYS A 1 79 ? -25.368 -7.714 23.123 1.00 87.88 79 CYS A C 1
ATOM 608 O O . CYS A 1 79 ? -25.968 -7.959 24.165 1.00 87.88 79 CYS A O 1
ATOM 610 N N . GLY A 1 80 ? -25.451 -6.516 22.536 1.00 87.00 80 GLY A N 1
ATOM 611 C CA . GLY A 1 80 ? -26.304 -5.434 23.034 1.00 87.00 80 GLY A CA 1
ATOM 612 C C . GLY A 1 80 ? -25.793 -4.722 24.292 1.00 87.00 80 GLY A C 1
ATOM 613 O O . GLY A 1 80 ? -26.498 -3.874 24.831 1.00 87.00 80 GLY A O 1
ATOM 614 N N . THR A 1 81 ? -24.585 -5.025 24.779 1.00 87.62 81 THR A N 1
ATOM 615 C CA . THR A 1 81 ? -24.043 -4.371 25.981 1.00 87.62 81 THR A CA 1
ATOM 616 C C . THR A 1 81 ? -23.617 -2.928 25.693 1.00 87.62 81 THR A C 1
ATOM 618 O O . THR A 1 81 ? -22.936 -2.702 24.683 1.00 87.62 81 THR A O 1
ATOM 621 N N . PRO A 1 82 ? -23.949 -1.957 26.563 1.00 84.12 82 PRO A N 1
ATOM 622 C CA . PRO A 1 82 ? -23.486 -0.582 26.416 1.00 84.12 82 PRO A CA 1
ATOM 623 C C . PRO A 1 82 ? -21.964 -0.508 26.591 1.00 84.12 82 PRO A C 1
ATOM 625 O O . PRO A 1 82 ? -21.396 -1.168 27.460 1.00 84.12 82 PRO A O 1
ATOM 628 N N . ILE A 1 83 ? -21.298 0.278 25.747 1.00 81.56 83 ILE A N 1
ATOM 629 C CA . ILE A 1 83 ? -19.849 0.484 25.790 1.00 81.56 83 ILE A CA 1
ATOM 630 C C . ILE A 1 83 ? -19.579 1.819 26.479 1.00 81.56 83 ILE A C 1
ATOM 632 O O . ILE A 1 83 ? -19.810 2.877 25.895 1.00 81.56 83 ILE A O 1
ATOM 636 N N . THR A 1 84 ? -19.070 1.772 27.709 1.00 71.25 84 THR A N 1
ATOM 637 C CA . THR A 1 84 ? -18.631 2.971 28.430 1.00 71.25 84 THR A CA 1
ATOM 638 C C . THR A 1 84 ? -17.381 3.535 27.767 1.00 71.25 84 THR A C 1
ATOM 640 O O . THR A 1 84 ? -16.317 2.910 27.774 1.00 71.25 84 THR A O 1
ATOM 643 N N . LYS A 1 85 ? -17.495 4.723 27.168 1.00 68.50 85 LYS A N 1
ATOM 644 C CA . LYS A 1 85 ? -16.338 5.458 26.656 1.00 68.50 85 LYS A CA 1
ATOM 645 C C . LYS A 1 85 ? -15.685 6.203 27.816 1.00 68.50 85 LYS A C 1
ATOM 647 O O . LYS A 1 85 ? -16.355 6.725 28.694 1.00 68.50 85 LYS A O 1
ATOM 652 N N . ASN A 1 86 ? -14.357 6.287 27.802 1.00 62.94 86 ASN A N 1
ATOM 653 C CA . ASN A 1 86 ? -13.585 6.978 28.845 1.00 62.94 86 ASN A CA 1
ATOM 654 C C . ASN A 1 86 ? -13.982 8.473 28.987 1.00 62.94 86 ASN A C 1
ATOM 656 O O . ASN A 1 86 ? -13.866 9.047 30.060 1.00 62.94 86 ASN A O 1
ATOM 660 N N . ALA A 1 87 ? -14.531 9.088 27.931 1.00 61.44 87 ALA A N 1
ATOM 661 C CA . ALA A 1 87 ? -15.066 10.450 27.994 1.00 61.44 87 ALA A CA 1
ATOM 662 C C . ALA A 1 87 ? -16.263 10.590 28.957 1.00 61.44 87 ALA A C 1
ATOM 664 O O . ALA A 1 87 ? -16.329 11.579 29.679 1.00 61.44 87 ALA A O 1
ATOM 665 N N . ASP A 1 88 ? -17.149 9.591 29.027 1.00 60.41 88 ASP A N 1
ATOM 666 C CA . ASP A 1 88 ? -18.271 9.580 29.973 1.00 60.41 88 ASP A CA 1
ATOM 667 C C . ASP A 1 88 ? -17.778 9.441 31.427 1.00 60.41 88 ASP A C 1
ATOM 669 O O . ASP A 1 88 ? -18.345 10.059 32.323 1.00 60.41 88 ASP A O 1
ATOM 673 N N . ILE A 1 89 ? -16.660 8.725 31.651 1.00 60.78 89 ILE A N 1
ATOM 674 C CA . ILE A 1 89 ? -16.051 8.537 32.984 1.00 60.78 89 ILE A CA 1
ATOM 675 C C . ILE A 1 89 ? -15.625 9.869 33.622 1.00 60.78 89 ILE A C 1
ATOM 677 O O . ILE A 1 89 ? -15.708 10.015 34.841 1.00 60.78 89 ILE A O 1
ATOM 681 N N . LEU A 1 90 ? -15.163 10.840 32.823 1.00 63.28 90 LEU A N 1
ATOM 682 C CA . LEU A 1 90 ? -14.756 12.157 33.328 1.00 63.28 90 LEU A CA 1
ATOM 683 C C . LEU A 1 90 ? -15.944 13.060 33.678 1.00 63.28 90 LEU A C 1
ATOM 685 O O . LEU A 1 90 ? -15.828 13.862 34.601 1.00 63.28 90 LEU A O 1
ATOM 689 N N . GLU A 1 91 ? -17.074 12.929 32.980 1.00 64.56 91 GLU A N 1
ATOM 690 C CA . GLU A 1 91 ? -18.278 13.719 33.270 1.00 64.56 91 GLU A CA 1
ATOM 691 C C . GLU A 1 91 ? -18.954 13.272 34.576 1.00 64.56 91 GLU A C 1
ATOM 693 O O . GLU A 1 91 ? -19.566 14.077 35.275 1.00 64.56 91 GLU A O 1
ATOM 698 N N . ASN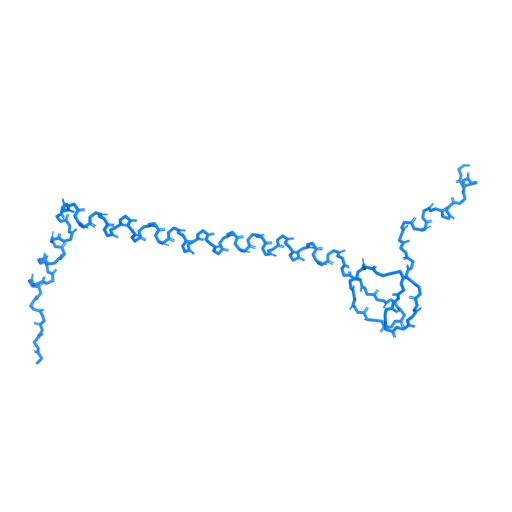 A 1 92 ? -18.767 12.010 34.978 1.00 63.72 92 ASN A N 1
ATOM 699 C CA . ASN A 1 92 ? -19.269 11.498 36.252 1.00 63.72 92 ASN A CA 1
ATOM 700 C C . ASN A 1 92 ? -18.296 11.645 37.439 1.00 63.72 92 ASN A C 1
ATOM 702 O O . ASN A 1 92 ? -18.524 10.997 38.465 1.00 63.72 92 ASN A O 1
ATOM 706 N N . ILE A 1 93 ? -17.213 12.427 37.344 1.00 65.56 93 ILE A N 1
ATOM 707 C CA . ILE A 1 93 ? -16.399 12.746 38.529 1.00 65.56 93 ILE A CA 1
ATOM 708 C C . ILE A 1 93 ? -17.051 13.940 39.243 1.00 65.56 93 ILE A C 1
ATOM 710 O O . ILE A 1 93 ? -17.014 15.053 38.715 1.00 65.56 93 ILE A O 1
ATOM 714 N N . PRO A 1 94 ? -17.663 13.755 40.432 1.00 63.19 94 PRO A N 1
ATOM 715 C CA . PRO A 1 94 ? -18.269 14.863 41.156 1.00 63.19 94 PRO A CA 1
ATOM 716 C C . PRO A 1 94 ? -17.184 15.872 41.541 1.00 63.19 94 PRO A C 1
ATOM 718 O O . PRO A 1 94 ? -16.152 15.503 42.102 1.00 63.19 94 PRO A O 1
ATOM 721 N N . ALA A 1 95 ? -17.449 17.158 41.301 1.00 60.22 95 ALA A N 1
ATOM 722 C CA . ALA A 1 95 ? -16.587 18.298 41.639 1.00 60.22 95 ALA A CA 1
ATOM 723 C C . ALA A 1 95 ? -16.292 18.468 43.153 1.00 60.22 95 ALA A C 1
ATOM 725 O O . ALA A 1 95 ? -15.784 19.500 43.575 1.00 60.22 95 ALA A O 1
ATOM 726 N N . SER A 1 96 ? -16.621 17.470 43.977 1.00 61.06 96 SER A N 1
ATOM 727 C CA . SER A 1 96 ? -16.425 17.433 45.430 1.00 61.06 96 SER A CA 1
ATOM 728 C C . SER A 1 96 ? -15.169 16.665 45.865 1.00 61.06 96 SER A C 1
ATOM 730 O O . SER A 1 96 ? -14.986 16.450 47.057 1.00 61.06 96 SER A O 1
ATOM 732 N N . ALA A 1 97 ? -14.332 16.212 44.925 1.00 61.53 97 ALA A N 1
ATOM 733 C CA . ALA A 1 97 ? -13.086 15.490 45.212 1.00 61.53 97 ALA A CA 1
ATOM 734 C C . ALA A 1 97 ? -11.824 16.386 45.230 1.00 61.53 97 ALA A C 1
ATOM 736 O O . ALA A 1 97 ? -10.713 15.853 45.250 1.00 61.53 97 ALA A O 1
ATOM 737 N N . ALA A 1 98 ? -11.991 17.715 45.198 1.00 49.66 98 ALA A N 1
ATOM 738 C CA . ALA A 1 98 ? -10.922 18.711 45.316 1.00 49.66 98 ALA A CA 1
ATOM 739 C C . ALA A 1 98 ? -10.954 19.403 46.684 1.00 49.66 98 ALA A C 1
ATOM 741 O O . ALA A 1 98 ? -12.076 19.683 47.166 1.00 49.66 98 ALA A O 1
#

Secondary structure (DSSP, 8-state):
--PPPHHHHHHHHHHHHS--HHHHHHHHHHHHHHHHHHHHHHHHHHHHHHHHHHHHTTEEE-TTT--EEETT-SB-TTT--B---HHHHHHTS-TT--

Sequence (98 aa):
MNKPSSLIWMVFILLIILPTPAGKFIIDLAGGIFLIITIIPLILGGIGWFTWKRIQSKVQTCEACGSTFLNSQMICPICGTPITKNADILENIPASAA

Radius of gyration: 31.66 Å; chains: 1; bounding box: 56×41×83 Å

Foldseek 3Di:
DDPPPVVVVVVVVVVLVPVDVVSVVVVVVVVVVVVCVVVVVVVVVVVVVVVVVVQVVQWDADPVPRDIDGNPDQADPPPRHGDDDVVVVVVPPPPPPD

pLDDT: mean 79.03, std 12.2, range [45.53, 96.69]